Protein AF-A0A398CX89-F1 (afdb_monomer_lite)

Structure (mmCIF, N/CA/C/O backbone):
data_AF-A0A398CX89-F1
#
_entry.id   AF-A0A398CX89-F1
#
loop_
_atom_site.group_PDB
_atom_site.id
_atom_site.type_symbol
_atom_site.label_atom_id
_atom_site.label_alt_id
_atom_site.label_comp_id
_atom_site.label_asym_id
_atom_site.label_entity_id
_atom_site.label_seq_id
_atom_site.pdbx_PDB_ins_code
_atom_site.Cartn_x
_atom_site.Cartn_y
_atom_site.Cartn_z
_atom_site.occupancy
_atom_site.B_iso_or_equiv
_atom_site.auth_seq_id
_atom_site.auth_comp_id
_atom_site.auth_asym_id
_atom_site.auth_atom_id
_atom_site.pdbx_PDB_model_num
ATOM 1 N N . MET A 1 1 ? -36.984 0.731 4.562 1.00 35.16 1 MET A N 1
ATOM 2 C CA . MET A 1 1 ? -36.695 2.089 5.065 1.00 35.16 1 MET A CA 1
ATOM 3 C C . MET A 1 1 ? -36.641 1.999 6.585 1.00 35.16 1 MET A C 1
ATOM 5 O O . MET A 1 1 ? -37.684 1.924 7.214 1.00 35.16 1 MET A O 1
ATOM 9 N N . LEU A 1 2 ? -35.447 1.847 7.161 1.00 33.72 2 LEU A N 1
ATOM 10 C CA . LEU A 1 2 ? -35.247 1.838 8.613 1.00 33.72 2 LEU A CA 1
ATOM 11 C C . LEU A 1 2 ? -34.352 3.028 8.935 1.00 33.72 2 LEU A C 1
ATOM 13 O O . LEU A 1 2 ? -33.194 3.061 8.528 1.00 33.72 2 LEU A O 1
ATOM 17 N N . ALA A 1 3 ? -34.944 4.023 9.587 1.00 34.22 3 ALA A N 1
ATOM 18 C CA . ALA A 1 3 ? -34.243 5.166 10.135 1.00 34.22 3 ALA A CA 1
ATOM 19 C C . ALA A 1 3 ? -33.252 4.662 11.192 1.00 34.22 3 ALA A C 1
ATOM 21 O O . ALA A 1 3 ? -33.655 4.120 12.221 1.00 34.22 3 ALA A O 1
ATOM 22 N N . THR A 1 4 ? -31.956 4.813 10.938 1.00 43.03 4 THR A N 1
ATOM 23 C CA . THR A 1 4 ? -30.946 4.730 11.990 1.00 43.03 4 THR A CA 1
ATOM 24 C C . THR A 1 4 ? -31.178 5.919 12.913 1.00 43.03 4 THR A C 1
ATOM 26 O O . THR A 1 4 ? -30.867 7.053 12.549 1.00 43.03 4 THR A O 1
ATOM 29 N N . GLY A 1 5 ? -31.786 5.679 14.078 1.00 41.69 5 GLY A N 1
ATOM 30 C CA . GLY A 1 5 ? -31.761 6.643 15.173 1.00 41.69 5 GLY A CA 1
ATOM 31 C C . GLY A 1 5 ? -30.312 7.063 15.409 1.00 41.69 5 GLY A C 1
ATOM 32 O O . GLY A 1 5 ? -29.431 6.204 15.420 1.00 41.69 5 GLY A O 1
ATOM 33 N N . GLY A 1 6 ? -30.076 8.372 15.491 1.00 54.16 6 GLY A N 1
ATOM 34 C CA . GLY A 1 6 ? -28.756 8.994 15.583 1.00 54.16 6 GLY A CA 1
ATOM 35 C C . GLY A 1 6 ? -28.026 8.627 16.869 1.00 54.16 6 GLY A C 1
ATOM 36 O O . GLY A 1 6 ? -27.956 9.424 17.797 1.00 54.16 6 GLY A O 1
ATOM 37 N N . VAL A 1 7 ? -27.512 7.403 16.932 1.00 65.94 7 VAL A N 1
ATOM 38 C CA . VAL A 1 7 ? -26.545 6.983 17.936 1.00 65.94 7 VAL A CA 1
ATOM 39 C C . VAL A 1 7 ? -25.208 7.566 17.509 1.00 65.94 7 VAL A C 1
ATOM 41 O O . VAL A 1 7 ? -24.645 7.171 16.487 1.00 65.94 7 VAL A O 1
ATOM 44 N N . GLU A 1 8 ? -24.738 8.546 18.269 1.00 73.94 8 GLU A N 1
ATOM 45 C CA . GLU A 1 8 ? -23.409 9.112 18.099 1.00 73.94 8 GLU A CA 1
ATOM 46 C C . GLU A 1 8 ? -22.390 8.101 18.630 1.00 73.94 8 GLU A C 1
ATOM 48 O O . GLU A 1 8 ? -22.359 7.777 19.818 1.00 73.94 8 GLU A O 1
ATOM 53 N N . TRP A 1 9 ? -21.618 7.521 17.716 1.00 79.44 9 TRP A N 1
ATOM 54 C CA . TRP A 1 9 ? -20.585 6.554 18.055 1.00 79.44 9 TRP A CA 1
ATOM 55 C C . TRP A 1 9 ? -19.327 7.276 18.540 1.00 79.44 9 TRP A C 1
ATOM 57 O O . TRP A 1 9 ? -18.976 8.306 17.960 1.00 79.44 9 TRP A O 1
ATOM 67 N N . PRO A 1 10 ? -18.602 6.722 19.533 1.00 83.19 10 PRO A N 1
ATOM 68 C CA . PRO A 1 10 ? -17.277 7.216 19.881 1.00 83.19 10 PRO A CA 1
ATOM 69 C C . PRO A 1 10 ? -16.393 7.256 18.635 1.00 83.19 10 PRO A C 1
ATOM 71 O O . PRO A 1 10 ? -16.321 6.272 17.892 1.00 83.19 10 PRO A O 1
ATOM 74 N N . GLU A 1 11 ? -15.721 8.382 18.400 1.00 84.06 11 GLU A N 1
ATOM 75 C CA . GLU A 1 11 ? -14.904 8.580 17.200 1.00 84.06 11 GLU A CA 1
ATOM 76 C C . GLU A 1 11 ? -13.863 7.461 17.055 1.00 84.06 11 GLU A C 1
ATOM 78 O O . GLU A 1 11 ? -13.629 6.949 15.960 1.00 84.06 11 GLU A O 1
ATOM 83 N N . GLU A 1 12 ? -13.289 7.010 18.173 1.00 83.38 12 GLU A N 1
ATOM 84 C CA . GLU A 1 12 ? -12.277 5.957 18.201 1.00 83.38 12 GLU A CA 1
ATOM 85 C C . GLU A 1 12 ? -12.827 4.588 17.781 1.00 83.38 12 GLU A C 1
ATOM 87 O O . GLU A 1 12 ? -12.070 3.771 17.260 1.00 83.38 12 GLU A O 1
ATOM 92 N N . ALA A 1 13 ? -14.129 4.341 17.968 1.00 79.81 13 ALA A N 1
ATOM 93 C CA . ALA A 1 13 ? -14.801 3.117 17.526 1.00 79.81 13 ALA A CA 1
ATOM 94 C C . ALA A 1 13 ? -15.103 3.123 16.017 1.00 79.81 13 ALA A C 1
ATOM 96 O O . ALA A 1 13 ? -15.238 2.061 15.411 1.00 79.81 13 ALA A O 1
ATOM 97 N N . CYS A 1 14 ? -15.181 4.310 15.411 1.00 78.88 14 CYS A N 1
ATOM 98 C CA . CYS A 1 14 ? -15.380 4.494 13.973 1.00 78.88 14 CYS A CA 1
ATOM 99 C C . CYS A 1 14 ? -14.064 4.499 13.182 1.00 78.88 14 CYS A C 1
ATOM 101 O O . CYS A 1 14 ? -14.084 4.426 11.951 1.00 78.88 14 CYS A O 1
ATOM 103 N N . ARG A 1 15 ? -12.914 4.602 13.859 1.00 77.31 15 ARG A N 1
ATOM 104 C CA . ARG A 1 15 ? -11.604 4.571 13.204 1.00 77.31 15 ARG A CA 1
ATOM 105 C C . ARG A 1 15 ? -11.2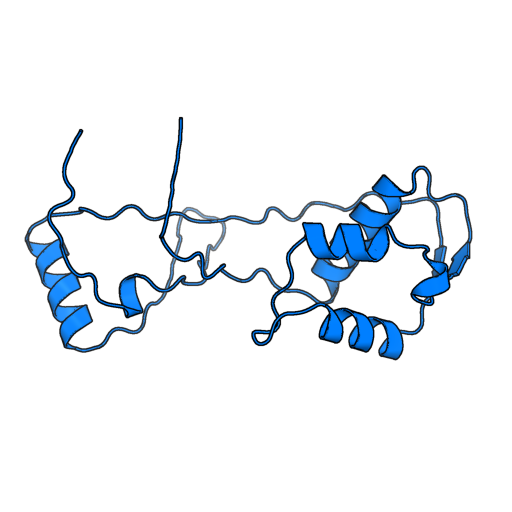72 3.141 12.748 1.00 77.31 15 ARG A C 1
ATOM 107 O O . ARG A 1 15 ? -11.452 2.196 13.517 1.00 77.31 15 ARG A O 1
ATOM 114 N N . PRO A 1 16 ? -10.740 2.954 11.529 1.00 75.75 16 PRO A N 1
ATOM 115 C CA . PRO A 1 16 ? -10.269 1.656 11.068 1.00 75.75 16 PRO A CA 1
ATOM 116 C C . PRO A 1 16 ? -9.176 1.105 11.983 1.00 75.75 16 PRO A C 1
ATOM 118 O O . PRO A 1 16 ? -8.280 1.831 12.416 1.00 75.75 16 PRO A O 1
ATOM 121 N N . ALA A 1 17 ? -9.217 -0.204 12.218 1.00 76.88 17 ALA A N 1
ATOM 122 C CA . ALA A 1 17 ? -8.197 -0.926 12.961 1.00 76.88 17 ALA A CA 1
ATOM 123 C C . ALA A 1 17 ? -7.579 -2.011 12.084 1.00 76.88 17 ALA A C 1
ATOM 125 O O . ALA A 1 17 ? -8.283 -2.717 11.361 1.00 76.88 17 ALA A O 1
ATOM 126 N N . ALA A 1 18 ? -6.262 -2.185 12.190 1.00 75.94 18 ALA A N 1
ATOM 127 C CA . ALA A 1 18 ? -5.599 -3.329 11.586 1.00 75.94 18 ALA A CA 1
ATOM 128 C C . ALA A 1 18 ? -6.083 -4.620 12.263 1.00 75.94 18 ALA A C 1
ATOM 130 O O . ALA A 1 18 ? -5.998 -4.775 13.486 1.00 75.94 18 ALA A O 1
ATOM 131 N N . LEU A 1 19 ? -6.584 -5.549 11.453 1.00 75.69 19 LEU A N 1
ATOM 132 C CA . LEU A 1 19 ? -6.957 -6.881 11.903 1.00 75.69 19 LEU A CA 1
ATOM 133 C C . LEU A 1 19 ? -5.719 -7.777 11.886 1.00 75.69 19 LEU A C 1
ATOM 135 O O . LEU A 1 19 ? -5.010 -7.858 10.886 1.00 75.69 19 LEU A O 1
ATOM 139 N N . ASN A 1 20 ? -5.473 -8.478 12.986 1.00 71.94 20 ASN A N 1
ATOM 140 C CA . ASN A 1 20 ? -4.441 -9.498 13.079 1.00 71.94 20 ASN A CA 1
ATOM 141 C C . ASN A 1 20 ? -5.111 -10.876 13.103 1.00 71.94 20 ASN A C 1
ATOM 143 O O . ASN A 1 20 ? -5.871 -11.193 14.022 1.00 71.94 20 ASN A O 1
ATOM 147 N N . ALA A 1 21 ? -4.845 -11.684 12.082 1.00 69.75 21 ALA A N 1
ATOM 148 C CA . ALA A 1 21 ? -5.377 -13.031 11.947 1.00 69.75 21 ALA A CA 1
ATOM 149 C C . ALA A 1 21 ? -4.221 -14.031 11.880 1.00 69.75 21 ALA A C 1
ATOM 151 O O . ALA A 1 21 ? -3.276 -13.857 11.116 1.00 69.75 21 ALA A O 1
ATOM 152 N N . ASN A 1 22 ? -4.309 -15.108 12.657 1.00 69.81 22 ASN A N 1
ATOM 153 C CA . ASN A 1 22 ? -3.287 -16.161 12.690 1.00 69.81 22 ASN A CA 1
ATOM 154 C C . ASN A 1 22 ? -3.559 -17.307 11.695 1.00 69.81 22 ASN A C 1
ATOM 156 O O . ASN A 1 22 ? -2.950 -18.365 11.806 1.00 69.81 22 ASN A O 1
ATOM 160 N N . GLY A 1 23 ? -4.510 -17.133 10.772 1.00 62.38 23 GLY A N 1
ATOM 161 C CA . GLY A 1 23 ? -4.914 -18.161 9.805 1.00 62.38 23 GLY A CA 1
ATOM 162 C C . GLY A 1 23 ? -5.802 -19.282 10.366 1.00 62.38 23 GLY A C 1
ATOM 163 O O . GLY A 1 23 ? -6.264 -20.113 9.593 1.00 62.38 23 GLY A O 1
ATOM 164 N N . TYR A 1 24 ? -6.100 -19.293 11.672 1.00 61.22 24 TYR A N 1
ATOM 165 C CA . TYR A 1 24 ? -6.885 -20.342 12.341 1.00 61.22 24 TYR A CA 1
ATOM 166 C C . TYR A 1 24 ? -8.138 -19.772 13.021 1.00 61.22 24 TYR A C 1
ATOM 168 O O . TYR A 1 24 ? -8.307 -19.865 14.235 1.00 61.22 24 TYR A O 1
ATOM 176 N N . ALA A 1 25 ? -9.013 -19.154 12.219 1.00 59.72 25 ALA A N 1
ATOM 177 C CA . ALA A 1 25 ? -10.335 -18.619 12.589 1.00 59.72 25 ALA A CA 1
ATOM 178 C C . ALA A 1 25 ? -10.377 -17.488 13.643 1.00 59.72 25 ALA A C 1
ATOM 180 O O . ALA A 1 25 ? -11.421 -16.865 13.823 1.00 59.72 25 ALA A O 1
ATOM 181 N N . GLY A 1 26 ? -9.268 -17.174 14.316 1.00 69.81 26 GLY A N 1
ATOM 182 C CA . GLY A 1 26 ? -9.185 -16.073 15.272 1.00 69.81 26 GLY A CA 1
ATOM 183 C C . GLY A 1 26 ? -8.741 -14.770 14.613 1.00 69.81 26 GLY A C 1
ATOM 184 O O . GLY A 1 26 ? -7.581 -14.646 14.222 1.00 69.81 26 GLY A O 1
ATOM 185 N N . ILE A 1 27 ? -9.638 -13.785 14.553 1.00 73.31 27 ILE A N 1
ATOM 186 C CA . ILE A 1 27 ? -9.299 -12.396 14.224 1.00 73.31 27 ILE A CA 1
ATOM 187 C C . ILE A 1 27 ? -9.219 -11.610 15.530 1.00 73.31 27 ILE A C 1
ATOM 189 O O . ILE A 1 27 ? -10.143 -11.639 16.344 1.00 73.31 27 ILE A O 1
ATOM 193 N N . ARG A 1 28 ? -8.107 -10.910 15.744 1.00 76.88 28 ARG A N 1
ATOM 194 C CA . ARG A 1 28 ? -7.910 -10.007 16.879 1.00 76.88 28 ARG A CA 1
ATOM 195 C C . ARG A 1 28 ? -7.589 -8.620 16.364 1.00 76.88 28 ARG A C 1
ATOM 197 O O . ARG A 1 28 ? -6.799 -8.460 15.443 1.00 76.88 28 ARG A O 1
ATOM 204 N N . PHE A 1 29 ? -8.155 -7.617 17.004 1.00 79.31 29 PHE A N 1
ATOM 205 C CA . PHE A 1 29 ? -7.790 -6.227 16.791 1.00 79.31 29 PHE A CA 1
ATOM 206 C C . PHE A 1 29 ? -7.843 -5.505 18.129 1.00 79.31 29 PHE A C 1
ATOM 208 O O . PHE A 1 29 ? -8.469 -5.980 19.080 1.00 79.31 29 PHE A O 1
ATOM 215 N N . LEU A 1 30 ? -7.137 -4.386 18.215 1.00 82.31 30 LEU A N 1
ATOM 216 C CA . LEU A 1 30 ? -7.075 -3.581 19.422 1.00 82.31 30 LEU A CA 1
ATOM 217 C C . LEU A 1 30 ? -7.452 -2.153 19.058 1.00 82.31 30 LEU A C 1
ATOM 219 O O . LEU A 1 30 ? -6.797 -1.526 18.230 1.00 82.31 30 LEU A O 1
ATOM 223 N N . LEU A 1 31 ? -8.497 -1.655 19.708 1.00 83.69 31 LEU A N 1
ATOM 224 C CA . LEU A 1 31 ? -8.880 -0.253 19.682 1.00 83.69 31 LEU A CA 1
ATOM 225 C C . LEU A 1 31 ? -8.556 0.356 21.039 1.00 83.69 31 LEU A C 1
ATOM 227 O O . LEU A 1 31 ? -8.864 -0.221 22.083 1.00 83.69 31 LEU A O 1
ATOM 231 N N . ARG A 1 32 ? -7.917 1.523 21.023 1.00 87.31 32 ARG A N 1
ATOM 232 C CA . ARG A 1 32 ? -7.750 2.336 22.226 1.00 87.31 32 ARG A CA 1
ATOM 233 C C . ARG A 1 32 ? -8.933 3.283 22.302 1.00 87.31 32 ARG A C 1
ATOM 235 O O . ARG A 1 32 ? -9.135 4.066 21.383 1.00 87.31 32 ARG A O 1
ATOM 242 N N . LEU A 1 33 ? -9.693 3.180 23.382 1.00 87.62 33 LEU A N 1
ATOM 243 C CA . LEU A 1 33 ? -10.873 3.998 23.627 1.00 87.62 33 LEU A CA 1
ATOM 244 C C . LEU A 1 33 ? -10.584 4.984 24.758 1.00 87.62 33 LEU A C 1
ATOM 246 O O . LEU A 1 33 ? -9.838 4.661 25.689 1.00 87.62 33 LEU A O 1
ATOM 250 N N . SER A 1 34 ? -11.209 6.157 24.695 1.00 91.25 34 SER A N 1
ATOM 251 C CA . SER A 1 34 ? -11.447 6.991 25.873 1.00 91.25 34 SER A CA 1
ATOM 252 C C . SER A 1 34 ? -12.261 6.236 26.934 1.00 91.25 34 SER A C 1
ATOM 254 O O . SER A 1 34 ? -12.847 5.178 26.672 1.00 91.25 34 SER A O 1
ATOM 256 N N . LEU A 1 35 ? -12.301 6.767 28.159 1.00 92.25 35 LEU A N 1
ATOM 257 C CA . LEU A 1 35 ? -13.098 6.177 29.236 1.00 92.25 35 LEU A CA 1
ATOM 258 C C . LEU A 1 35 ? -14.587 6.163 28.863 1.00 92.25 35 LEU A C 1
ATOM 260 O O . LEU A 1 35 ? -15.266 5.155 29.067 1.00 92.25 35 LEU A O 1
ATOM 264 N N . GLU A 1 36 ? -15.061 7.257 28.273 1.00 90.00 36 GLU A N 1
ATOM 265 C CA . GLU A 1 36 ? -16.421 7.437 27.778 1.00 90.00 36 GLU A CA 1
ATOM 266 C C . GLU A 1 36 ? -16.737 6.410 26.682 1.00 90.00 36 GLU A C 1
ATOM 268 O O . GLU A 1 36 ? -17.734 5.689 26.775 1.00 90.00 36 GLU A O 1
ATOM 273 N N . GLY A 1 37 ? -15.844 6.258 25.696 1.00 88.94 37 GLY A N 1
ATOM 274 C CA . GLY A 1 37 ? -15.990 5.258 24.640 1.00 88.94 37 GLY A CA 1
ATOM 275 C C . GLY A 1 37 ? -16.009 3.824 25.176 1.00 88.94 37 GLY A C 1
ATOM 276 O O . GLY A 1 37 ? -16.828 3.008 24.752 1.00 88.94 37 GLY A O 1
ATOM 277 N N . ALA A 1 38 ? -15.164 3.505 26.159 1.00 90.62 38 ALA A N 1
ATOM 278 C CA . ALA A 1 38 ? -15.139 2.182 26.783 1.00 90.62 38 ALA A CA 1
ATOM 279 C C . ALA A 1 38 ? -16.429 1.872 27.562 1.00 90.62 38 ALA A C 1
ATOM 281 O O . ALA A 1 38 ? -16.937 0.749 27.490 1.00 90.62 38 ALA A O 1
ATOM 282 N N . GLN A 1 39 ? -16.979 2.853 28.285 1.00 91.31 39 GLN A N 1
ATOM 283 C CA . GLN A 1 39 ? -18.259 2.706 28.984 1.00 91.31 39 GLN A CA 1
ATOM 284 C C . GLN A 1 39 ? -19.416 2.514 28.002 1.00 91.31 39 GLN A C 1
ATOM 286 O O . GLN A 1 39 ? -20.231 1.613 28.199 1.00 91.31 39 GLN A O 1
ATOM 291 N N . PHE A 1 40 ? -19.443 3.290 26.916 1.00 87.75 40 PHE A N 1
ATOM 292 C CA . PHE A 1 40 ? -20.430 3.146 25.849 1.00 87.75 40 PHE A CA 1
ATOM 293 C C . PHE A 1 40 ? -20.404 1.738 25.236 1.00 87.75 40 PHE A C 1
ATOM 295 O O . PHE A 1 40 ? -21.431 1.059 25.184 1.00 87.75 40 PHE A O 1
ATOM 302 N N . MET A 1 41 ? -19.218 1.249 24.854 1.00 86.38 41 MET A N 1
ATOM 303 C CA . MET A 1 41 ? -19.066 -0.100 24.298 1.00 86.38 41 MET A CA 1
ATOM 304 C C . MET A 1 41 ? -19.477 -1.184 25.302 1.00 86.38 41 MET A C 1
ATOM 306 O O . MET A 1 41 ? -20.126 -2.158 24.925 1.00 86.38 41 MET A O 1
ATOM 310 N N . LYS A 1 42 ? -19.155 -1.013 26.590 1.00 87.94 42 LYS A N 1
ATOM 311 C CA . LYS A 1 42 ? -19.577 -1.939 27.649 1.00 87.94 42 LYS A CA 1
ATOM 312 C C . LYS A 1 42 ? -21.101 -2.007 27.779 1.00 87.94 42 LYS A C 1
ATOM 314 O O . LYS A 1 42 ? -21.636 -3.105 27.905 1.00 87.94 42 LYS A O 1
ATOM 319 N N . GLU A 1 43 ? -21.795 -0.873 27.748 1.00 88.12 43 GLU A N 1
ATOM 320 C CA . GLU A 1 43 ? -23.262 -0.844 27.826 1.00 88.12 43 GLU A CA 1
ATOM 321 C C . GLU A 1 43 ? -23.911 -1.569 26.642 1.00 88.12 43 GLU A C 1
ATOM 323 O O . GLU A 1 43 ? -24.861 -2.324 26.846 1.00 88.12 43 GLU A O 1
ATOM 328 N N . LEU A 1 44 ? -23.373 -1.413 25.426 1.00 85.00 44 LEU A N 1
ATOM 329 C CA . LEU A 1 44 ? -23.857 -2.147 24.250 1.00 85.00 44 LEU A CA 1
ATOM 330 C C . LEU A 1 44 ? -23.728 -3.667 24.421 1.00 85.00 44 LEU A C 1
ATOM 332 O O . LEU A 1 44 ? -24.670 -4.394 24.105 1.00 85.00 44 LEU A O 1
ATOM 336 N N . LEU A 1 45 ? -22.598 -4.132 24.972 1.00 84.12 45 LEU A N 1
ATOM 337 C CA . LEU A 1 45 ? -22.361 -5.550 25.268 1.00 84.12 45 LEU A CA 1
ATOM 338 C C . LEU A 1 45 ? -23.332 -6.091 26.322 1.00 84.12 45 LEU A C 1
ATOM 340 O O . LEU A 1 45 ? -23.866 -7.184 26.167 1.00 84.12 45 LEU A O 1
ATOM 344 N N . VAL A 1 46 ? -23.559 -5.336 27.401 1.00 89.88 46 VAL A N 1
ATOM 345 C CA . VAL A 1 46 ? -24.454 -5.745 28.499 1.00 89.88 46 VAL A CA 1
ATOM 346 C C . VAL A 1 46 ? -25.909 -5.813 28.037 1.00 89.88 46 VAL A C 1
ATOM 348 O O . VAL A 1 46 ? -26.658 -6.676 28.490 1.00 89.88 46 VAL A O 1
ATOM 351 N N . ARG A 1 47 ? -26.312 -4.908 27.141 1.00 84.75 47 ARG A N 1
ATOM 352 C CA . ARG A 1 47 ? -27.686 -4.810 26.629 1.00 84.75 47 ARG A CA 1
ATOM 353 C C . ARG A 1 47 ? -27.967 -5.730 25.441 1.00 84.75 47 ARG A C 1
ATOM 355 O O . ARG A 1 47 ? -29.101 -5.749 24.975 1.00 84.75 47 ARG A O 1
ATOM 362 N N . ASP A 1 48 ? -26.956 -6.453 24.957 1.00 77.69 48 ASP A N 1
ATOM 363 C CA . ASP A 1 48 ? -26.998 -7.272 23.738 1.00 77.69 48 ASP A CA 1
ATOM 364 C C . ASP A 1 48 ? -27.540 -6.510 22.511 1.00 77.69 48 ASP A C 1
ATOM 366 O O . ASP A 1 48 ? -28.201 -7.045 21.620 1.00 77.69 48 ASP A O 1
ATOM 370 N N . THR A 1 49 ? -27.273 -5.205 22.468 1.00 74.06 49 THR A N 1
ATOM 371 C CA . THR A 1 49 ? -27.688 -4.329 21.375 1.00 74.06 49 THR A CA 1
ATOM 372 C C . THR A 1 49 ? -26.505 -4.088 20.459 1.00 74.06 49 THR A C 1
ATOM 374 O O . THR A 1 49 ? -25.581 -3.355 20.810 1.00 74.06 49 THR A O 1
ATOM 377 N N . TRP A 1 50 ? -26.563 -4.661 19.257 1.00 68.88 50 TRP A N 1
ATOM 378 C CA . TRP A 1 50 ? -25.483 -4.591 18.274 1.00 68.88 50 TRP A CA 1
ATOM 379 C C . TRP A 1 50 ? -25.912 -3.882 16.987 1.00 68.88 50 TRP A C 1
ATOM 381 O O . TRP A 1 50 ? -25.992 -4.511 15.931 1.00 68.88 50 TRP A O 1
ATOM 391 N N . PRO A 1 51 ? -26.152 -2.560 17.005 1.00 67.25 51 PRO A N 1
ATOM 392 C CA . PRO A 1 51 ? -26.353 -1.797 15.777 1.00 67.25 51 PRO A CA 1
ATOM 393 C C . PRO A 1 51 ? -25.020 -1.552 15.035 1.00 67.25 51 PRO A C 1
ATOM 395 O O . PRO A 1 51 ? -24.816 -0.485 14.462 1.00 67.25 51 PRO A O 1
ATOM 398 N N . VAL A 1 52 ? -24.091 -2.516 15.056 1.00 63.91 52 VAL A N 1
ATOM 399 C CA . VAL A 1 52 ? -22.769 -2.409 14.428 1.00 63.91 52 VAL A CA 1
ATOM 400 C C . VAL A 1 52 ? -22.798 -3.109 13.077 1.00 63.91 52 VAL A C 1
ATOM 402 O O . VAL A 1 52 ? -23.108 -4.295 12.979 1.00 63.91 52 VAL A O 1
ATOM 405 N N . ARG A 1 53 ? -22.404 -2.390 12.027 1.00 62.78 53 ARG A N 1
ATOM 406 C CA . ARG A 1 53 ? -21.927 -3.001 10.785 1.00 62.78 53 ARG A CA 1
ATOM 407 C C . ARG A 1 53 ? -20.425 -2.792 10.727 1.00 62.78 53 ARG A C 1
ATOM 409 O O . ARG A 1 53 ? -19.974 -1.656 10.658 1.00 62.78 53 ARG A O 1
ATOM 416 N N . ALA A 1 54 ? -19.670 -3.881 10.768 1.00 66.00 54 ALA A N 1
ATOM 417 C CA . ALA A 1 54 ? -18.231 -3.853 10.554 1.00 66.00 54 ALA A CA 1
ATOM 418 C C . ALA A 1 54 ? -17.931 -4.316 9.126 1.00 66.00 54 ALA A C 1
ATOM 420 O O . ALA A 1 54 ? -18.479 -5.321 8.671 1.00 66.00 54 ALA A O 1
ATOM 421 N N . GLN A 1 55 ? -17.057 -3.592 8.434 1.00 67.31 55 GLN A N 1
ATOM 422 C CA . GLN A 1 55 ? -16.489 -4.014 7.161 1.00 67.31 55 GLN A CA 1
ATOM 423 C C . GLN A 1 55 ? -15.011 -4.313 7.383 1.00 67.31 55 GLN A C 1
ATOM 425 O O . GLN A 1 55 ? -14.275 -3.484 7.913 1.00 67.31 55 GLN A O 1
ATOM 430 N N . ALA A 1 56 ? -14.596 -5.511 6.990 1.00 68.56 56 ALA A N 1
ATOM 431 C CA . ALA A 1 56 ? -13.203 -5.917 6.983 1.00 68.56 56 ALA A CA 1
ATOM 432 C C . ALA A 1 56 ? -12.737 -6.043 5.534 1.00 68.56 56 ALA A C 1
ATOM 434 O O . ALA A 1 56 ? -13.419 -6.657 4.712 1.00 68.56 56 ALA A O 1
ATOM 435 N N . GLU A 1 57 ? -11.574 -5.478 5.233 1.00 69.31 57 GLU A N 1
ATOM 436 C CA . GLU A 1 57 ? -10.889 -5.678 3.960 1.00 69.31 57 GLU A CA 1
ATOM 437 C C . GLU A 1 57 ? -9.750 -6.678 4.172 1.00 69.31 57 GLU A C 1
ATOM 439 O O . GLU A 1 57 ? -9.016 -6.601 5.159 1.00 69.31 57 GLU A O 1
ATOM 444 N N . LEU A 1 58 ? -9.638 -7.641 3.259 1.00 70.25 58 LEU A N 1
ATOM 445 C CA . LEU A 1 58 ? -8.620 -8.684 3.279 1.00 70.25 58 LEU A CA 1
ATOM 446 C C . LEU A 1 58 ? -7.781 -8.579 2.010 1.00 70.25 58 LEU A C 1
ATOM 448 O O . LEU A 1 58 ? -8.322 -8.572 0.905 1.00 70.25 58 LEU A O 1
ATOM 452 N N . GLU A 1 59 ? -6.463 -8.579 2.172 1.00 70.31 59 GLU A N 1
ATOM 453 C CA . GLU A 1 59 ? -5.541 -8.821 1.072 1.00 70.31 59 GLU A CA 1
ATOM 454 C C . GLU A 1 59 ? -5.186 -10.311 0.998 1.00 70.31 59 GLU A C 1
ATOM 456 O O . GLU A 1 59 ? -4.749 -10.909 1.981 1.00 70.31 59 GLU A O 1
ATOM 461 N N . LEU A 1 60 ? -5.326 -10.895 -0.194 1.00 66.12 60 LEU A N 1
ATOM 462 C CA . LEU A 1 60 ? -4.744 -12.191 -0.528 1.00 66.12 60 LEU A CA 1
ATOM 463 C C . LEU A 1 60 ? -3.495 -11.966 -1.382 1.00 66.12 60 LEU A C 1
ATOM 465 O O . LEU A 1 60 ? -3.578 -11.450 -2.497 1.00 66.12 60 LEU A O 1
ATOM 469 N N . THR A 1 61 ? -2.334 -12.360 -0.864 1.00 67.31 61 THR A N 1
ATOM 470 C CA . THR A 1 61 ? -1.067 -12.275 -1.596 1.00 67.31 61 THR A CA 1
ATOM 471 C C . THR A 1 61 ? -0.840 -13.571 -2.375 1.00 67.31 61 THR A C 1
ATOM 473 O O . THR A 1 61 ? -0.658 -14.638 -1.791 1.00 67.31 61 THR A O 1
ATOM 476 N N . GLY A 1 62 ? -0.874 -13.482 -3.706 1.00 67.94 62 GLY A N 1
ATOM 477 C CA . GLY A 1 62 ? -0.528 -14.572 -4.621 1.00 67.94 62 GLY A CA 1
ATOM 478 C C . GLY A 1 62 ? 0.894 -14.446 -5.173 1.00 67.94 62 GLY A C 1
ATOM 479 O O . GLY A 1 62 ? 1.609 -13.485 -4.890 1.00 67.94 62 GLY A O 1
ATOM 480 N N . ILE A 1 63 ? 1.304 -15.408 -6.001 1.00 71.81 63 ILE A N 1
ATOM 481 C CA . ILE A 1 63 ? 2.545 -15.294 -6.777 1.00 71.81 63 ILE A CA 1
ATOM 482 C C . ILE A 1 63 ? 2.250 -14.412 -7.991 1.00 71.81 63 ILE A C 1
ATOM 484 O O . ILE A 1 63 ? 1.463 -14.799 -8.853 1.00 71.81 63 ILE A O 1
ATOM 488 N N . ALA A 1 64 ? 2.882 -13.239 -8.061 1.00 70.25 64 ALA A N 1
ATOM 489 C CA . ALA A 1 64 ? 2.801 -12.382 -9.239 1.00 70.25 64 ALA A CA 1
ATOM 490 C C . ALA A 1 64 ? 3.367 -13.112 -10.480 1.00 70.25 64 ALA A C 1
ATOM 492 O O . ALA A 1 64 ? 4.356 -13.848 -10.345 1.00 70.25 64 ALA A O 1
ATOM 493 N N . PRO A 1 65 ? 2.776 -12.929 -11.678 1.00 73.75 65 PRO A N 1
ATOM 494 C CA . PRO A 1 65 ? 3.241 -13.575 -12.901 1.00 73.75 65 PRO A CA 1
ATOM 495 C C . PRO A 1 65 ? 4.738 -13.355 -13.145 1.00 73.75 65 PRO A C 1
ATOM 497 O O . PRO A 1 65 ? 5.272 -12.263 -12.948 1.00 73.75 65 PRO A O 1
ATOM 500 N N . ARG A 1 66 ? 5.435 -14.405 -13.593 1.00 79.88 66 ARG A N 1
ATOM 501 C CA . ARG A 1 66 ? 6.823 -14.274 -14.048 1.00 79.88 66 ARG A CA 1
ATOM 502 C C . ARG A 1 66 ? 6.812 -13.753 -15.475 1.00 79.88 66 ARG A C 1
ATOM 504 O O . ARG A 1 66 ? 6.544 -14.513 -16.401 1.00 79.88 66 ARG A O 1
ATOM 511 N N . LEU A 1 67 ? 7.112 -12.472 -15.638 1.00 83.31 67 LEU A N 1
ATOM 512 C CA . LEU A 1 67 ? 7.319 -11.892 -16.957 1.00 83.31 67 LEU A CA 1
ATOM 513 C C . LEU A 1 67 ? 8.705 -12.299 -17.491 1.00 83.31 67 LEU A C 1
ATOM 515 O O . LEU A 1 67 ? 9.663 -12.336 -16.711 1.00 83.31 67 LEU A O 1
ATOM 519 N N . PRO A 1 68 ? 8.848 -12.602 -18.793 1.00 85.00 68 PRO A N 1
ATOM 520 C CA . PRO A 1 68 ? 10.120 -12.988 -19.406 1.00 85.00 68 PRO A CA 1
ATOM 521 C C . PRO A 1 68 ? 11.008 -11.760 -19.677 1.00 85.00 68 PRO A C 1
ATOM 523 O O . PRO A 1 68 ? 11.547 -11.595 -20.768 1.00 85.00 68 PRO A O 1
ATOM 526 N N . VAL A 1 69 ? 11.150 -10.880 -18.684 1.00 85.31 69 VAL A N 1
ATOM 527 C CA . VAL A 1 69 ? 11.891 -9.619 -18.795 1.00 85.31 69 VAL A CA 1
ATOM 528 C C . VAL A 1 69 ? 12.824 -9.420 -17.619 1.00 85.31 69 VAL A C 1
ATOM 530 O O . VAL A 1 69 ? 12.540 -9.821 -16.488 1.00 85.31 69 VAL A O 1
ATOM 533 N N . LYS A 1 70 ? 13.942 -8.753 -17.887 1.00 85.75 70 LYS A N 1
ATOM 534 C CA . LYS A 1 70 ? 14.802 -8.180 -16.859 1.00 85.75 70 LYS A CA 1
ATOM 535 C C . LYS A 1 70 ? 14.463 -6.707 -16.716 1.00 85.75 70 LYS A C 1
ATOM 537 O O . LYS A 1 70 ? 14.325 -5.991 -17.704 1.00 85.75 70 LYS A O 1
ATOM 542 N N . ILE A 1 71 ? 14.345 -6.271 -15.471 1.00 87.00 71 ILE A N 1
ATOM 543 C CA . ILE A 1 71 ? 14.017 -4.891 -15.131 1.00 87.00 71 ILE A CA 1
ATOM 544 C C . ILE A 1 71 ? 15.179 -4.325 -14.330 1.00 87.00 71 ILE A C 1
ATOM 546 O O . ILE A 1 71 ? 15.604 -4.925 -13.341 1.00 87.00 71 ILE A O 1
ATOM 550 N N . ALA A 1 72 ? 15.684 -3.176 -14.761 1.00 88.19 72 ALA A N 1
ATOM 551 C CA . ALA A 1 72 ? 16.659 -2.391 -14.020 1.00 88.19 72 ALA A CA 1
ATOM 552 C C . ALA A 1 72 ? 16.085 -1.001 -13.753 1.00 88.19 72 ALA A C 1
ATOM 554 O O . ALA A 1 72 ? 15.368 -0.448 -14.584 1.00 88.19 72 ALA A O 1
ATOM 555 N N . PHE A 1 73 ? 16.380 -0.446 -12.585 1.00 88.75 73 PHE A N 1
ATOM 556 C CA . PHE A 1 73 ? 15.906 0.870 -12.177 1.00 88.75 73 PHE A CA 1
ATOM 557 C C . PHE A 1 73 ? 16.840 1.472 -11.139 1.00 88.75 73 PHE A C 1
ATOM 559 O O . PHE A 1 73 ? 17.611 0.748 -10.507 1.00 88.75 73 PHE A O 1
ATOM 566 N N . ASP A 1 74 ? 16.747 2.785 -10.952 1.00 87.94 74 ASP A N 1
ATOM 567 C CA . ASP A 1 74 ? 17.447 3.504 -9.891 1.00 87.94 74 ASP A CA 1
ATOM 568 C C . ASP A 1 74 ? 16.618 3.466 -8.589 1.00 87.94 74 ASP A C 1
ATOM 570 O O . ASP A 1 74 ? 15.548 4.086 -8.534 1.00 87.94 74 ASP A O 1
ATOM 574 N N . PRO A 1 75 ? 17.037 2.728 -7.537 1.00 85.94 75 PRO A N 1
ATOM 575 C CA . PRO A 1 75 ? 16.206 2.556 -6.348 1.00 85.94 75 PRO A CA 1
ATOM 576 C C . PRO A 1 75 ? 15.898 3.873 -5.610 1.00 85.94 75 PRO A C 1
ATOM 578 O O . PRO A 1 75 ? 14.727 4.090 -5.300 1.00 85.94 75 PRO A O 1
ATOM 581 N N . PRO A 1 76 ? 16.865 4.781 -5.350 1.00 89.31 76 PRO A N 1
ATOM 582 C CA . PRO A 1 76 ? 16.586 6.118 -4.823 1.00 89.31 76 PRO A CA 1
ATOM 583 C C . PRO A 1 76 ? 15.520 6.901 -5.598 1.00 89.31 76 PRO A C 1
ATOM 585 O O . PRO A 1 76 ? 14.620 7.472 -4.978 1.00 89.31 76 PRO A O 1
ATOM 588 N N . LEU A 1 77 ? 15.592 6.912 -6.933 1.00 89.19 77 LEU A N 1
ATOM 589 C CA . LEU A 1 77 ? 14.602 7.593 -7.766 1.00 89.19 77 LEU A CA 1
ATOM 590 C C . LEU A 1 77 ? 13.219 6.959 -7.607 1.00 89.19 77 LEU A C 1
ATOM 592 O O . LEU A 1 77 ? 12.249 7.677 -7.369 1.00 89.19 77 LEU A O 1
ATOM 596 N N . LEU A 1 78 ? 13.130 5.627 -7.669 1.00 87.88 78 LEU A N 1
ATOM 597 C CA . LEU A 1 78 ? 11.863 4.920 -7.489 1.00 87.88 78 LEU A CA 1
ATOM 598 C C . LEU A 1 78 ? 11.249 5.215 -6.114 1.00 87.88 78 LEU A C 1
ATOM 600 O O . LEU A 1 78 ? 10.065 5.524 -6.027 1.00 87.88 78 LEU A O 1
ATOM 604 N N . HIS A 1 79 ? 12.049 5.182 -5.045 1.00 88.56 79 HIS A N 1
ATOM 605 C CA . HIS A 1 79 ? 11.579 5.509 -3.698 1.00 88.56 79 HIS A CA 1
ATOM 606 C C . HIS A 1 79 ? 11.033 6.934 -3.601 1.00 88.56 79 HIS A C 1
ATOM 608 O O . HIS A 1 79 ? 9.987 7.142 -2.988 1.00 88.56 79 HIS A O 1
ATOM 614 N N . ARG A 1 80 ? 11.710 7.905 -4.221 1.00 90.62 80 ARG A N 1
ATOM 615 C CA . ARG A 1 80 ? 11.241 9.291 -4.256 1.00 90.62 80 ARG A CA 1
ATOM 616 C C . ARG A 1 80 ? 9.920 9.423 -5.015 1.00 90.62 80 ARG A C 1
ATOM 618 O O . ARG A 1 80 ? 8.997 10.040 -4.497 1.00 90.62 80 ARG A O 1
ATOM 625 N N . LEU A 1 81 ? 9.815 8.823 -6.199 1.00 90.81 81 LEU A N 1
ATOM 626 C CA . LEU A 1 81 ? 8.598 8.878 -7.016 1.00 90.81 81 LEU A CA 1
ATOM 627 C C . LEU A 1 81 ? 7.409 8.202 -6.322 1.00 90.81 81 LEU A C 1
ATOM 629 O O . LEU A 1 81 ? 6.290 8.702 -6.389 1.00 90.81 81 LEU A O 1
ATOM 633 N N . LEU A 1 82 ? 7.647 7.088 -5.623 1.00 89.25 82 LEU A N 1
ATOM 634 C CA . LEU A 1 82 ? 6.619 6.430 -4.818 1.00 89.25 82 LEU A CA 1
ATOM 635 C C . LEU A 1 82 ? 6.201 7.289 -3.620 1.00 89.25 82 LEU A C 1
ATOM 637 O O . LEU A 1 82 ? 5.014 7.361 -3.325 1.00 89.25 82 LEU A O 1
ATOM 641 N N . ALA A 1 83 ? 7.141 7.973 -2.962 1.00 89.88 83 ALA A N 1
ATOM 642 C CA . ALA A 1 83 ? 6.823 8.890 -1.869 1.00 89.88 83 ALA A CA 1
ATOM 643 C C . ALA A 1 83 ? 5.990 10.094 -2.342 1.00 89.88 83 ALA A C 1
ATOM 645 O O . ALA A 1 83 ? 5.077 10.504 -1.637 1.00 89.88 83 ALA A O 1
ATOM 646 N N . GLU A 1 84 ? 6.264 10.621 -3.540 1.00 91.56 84 GLU A N 1
ATOM 647 C CA . GLU A 1 84 ? 5.465 11.685 -4.173 1.00 91.56 84 GLU A CA 1
ATOM 648 C C . GLU A 1 84 ? 4.061 11.204 -4.598 1.00 91.56 84 GLU A C 1
ATOM 650 O O . GLU A 1 84 ? 3.152 12.019 -4.750 1.00 91.56 84 GLU A O 1
ATOM 655 N N . LEU A 1 85 ? 3.873 9.893 -4.792 1.00 90.44 85 LEU A N 1
ATOM 656 C CA . LEU A 1 85 ? 2.583 9.283 -5.131 1.00 90.44 85 LEU A CA 1
ATOM 657 C C . LEU A 1 85 ? 1.708 9.007 -3.897 1.00 90.44 85 LEU A C 1
ATOM 659 O O . LEU A 1 85 ? 0.485 8.907 -4.027 1.00 90.44 85 LEU A O 1
ATOM 663 N N . CYS A 1 86 ? 2.319 8.844 -2.725 1.00 90.81 86 CYS A N 1
ATOM 664 C CA . CYS A 1 86 ? 1.598 8.643 -1.476 1.00 90.81 86 CYS A CA 1
ATOM 665 C C . CYS A 1 86 ? 0.901 9.927 -1.005 1.00 90.81 86 CYS A C 1
ATOM 667 O O . CYS A 1 86 ? 1.357 11.040 -1.265 1.00 90.81 86 CYS A O 1
ATOM 669 N N . ASP A 1 87 ? -0.196 9.769 -0.265 1.00 88.69 87 ASP A N 1
ATOM 670 C CA . ASP A 1 87 ? -0.819 10.878 0.458 1.00 88.69 87 ASP A CA 1
ATOM 671 C C . ASP A 1 87 ? -0.000 11.303 1.697 1.00 88.69 87 ASP A C 1
ATOM 673 O O . ASP A 1 87 ? 1.034 10.718 2.026 1.00 88.69 87 ASP A O 1
ATOM 677 N N . GLU A 1 88 ? -0.479 12.319 2.421 1.00 84.56 88 GLU A N 1
ATOM 678 C CA . GLU A 1 88 ? 0.161 12.827 3.648 1.00 84.56 88 GLU A CA 1
ATOM 679 C C . GLU A 1 88 ? 0.298 11.762 4.753 1.00 84.56 88 GLU A C 1
ATOM 681 O O . GLU A 1 88 ? 1.125 11.902 5.654 1.00 84.56 88 GLU A O 1
ATOM 686 N N . SER A 1 89 ? -0.495 10.686 4.686 1.00 82.75 89 SER A N 1
ATOM 687 C CA . SER A 1 89 ? -0.439 9.541 5.602 1.00 82.75 89 SER A CA 1
ATOM 688 C C . SER A 1 89 ? 0.458 8.407 5.087 1.00 82.75 89 SER A C 1
ATOM 690 O O . SER A 1 89 ? 0.557 7.363 5.734 1.00 82.75 89 SER A O 1
ATOM 692 N N . GLY A 1 90 ? 1.119 8.590 3.940 1.00 87.31 90 GLY A N 1
ATOM 693 C CA . GLY A 1 90 ? 1.963 7.577 3.312 1.00 87.31 90 GLY A CA 1
ATOM 694 C C . GLY A 1 90 ? 1.180 6.478 2.586 1.00 87.31 90 GLY A C 1
ATOM 695 O O . GLY A 1 90 ? 1.759 5.433 2.285 1.00 87.31 90 GLY A O 1
ATOM 696 N N . LEU A 1 91 ? -0.116 6.675 2.319 1.00 88.25 91 LEU A N 1
ATOM 697 C CA . LEU A 1 91 ? -0.982 5.675 1.695 1.00 88.25 91 LEU A CA 1
ATOM 698 C C . LEU A 1 91 ? -1.066 5.874 0.180 1.00 88.25 91 LEU A C 1
ATOM 700 O O . LEU A 1 91 ? -1.094 6.991 -0.329 1.00 88.25 91 LEU A O 1
ATOM 704 N N . VAL A 1 92 ? -1.173 4.764 -0.550 1.00 90.31 92 VAL A N 1
ATOM 705 C CA . VAL A 1 92 ? -1.387 4.756 -2.000 1.00 90.31 92 VAL A CA 1
ATOM 706 C C . VAL A 1 92 ? -2.296 3.590 -2.384 1.00 90.31 92 VAL A C 1
ATOM 708 O O . VAL A 1 92 ? -2.183 2.486 -1.851 1.00 90.31 92 VAL A O 1
ATOM 711 N N . SER A 1 93 ? -3.227 3.820 -3.312 1.00 89.19 93 SER A N 1
ATOM 712 C CA . SER A 1 93 ? -4.099 2.751 -3.815 1.00 89.19 93 SER A CA 1
ATOM 713 C C . SER A 1 93 ? -3.375 1.871 -4.841 1.00 89.19 93 SER A C 1
ATOM 715 O O . SER A 1 93 ? -2.572 2.367 -5.635 1.00 89.19 93 SER A O 1
ATOM 717 N N . ARG A 1 94 ? -3.713 0.571 -4.910 1.00 88.44 94 ARG A N 1
ATOM 718 C CA . ARG A 1 94 ? -3.183 -0.322 -5.964 1.00 88.44 94 ARG A CA 1
ATOM 719 C C . ARG A 1 94 ? -3.469 0.236 -7.359 1.00 88.44 94 ARG A C 1
ATOM 721 O O . ARG A 1 94 ? -2.592 0.212 -8.210 1.00 88.44 94 ARG A O 1
ATOM 728 N N . SER A 1 95 ? -4.662 0.785 -7.592 1.00 90.19 95 SER A N 1
ATOM 729 C CA . SER A 1 95 ? -5.013 1.410 -8.874 1.00 90.19 95 SER A CA 1
ATOM 730 C C . SER A 1 95 ? -4.109 2.592 -9.225 1.00 90.19 95 SER A C 1
ATOM 732 O O . SER A 1 95 ? -3.734 2.727 -10.385 1.00 90.19 95 SER A O 1
ATOM 734 N N . ALA A 1 96 ? -3.716 3.414 -8.246 1.00 91.44 96 ALA A N 1
ATOM 735 C CA . ALA A 1 96 ? -2.772 4.507 -8.473 1.00 91.44 96 ALA A CA 1
ATOM 736 C C . ALA A 1 96 ? -1.367 3.983 -8.811 1.00 91.44 96 ALA A C 1
ATOM 738 O O . ALA A 1 96 ? -0.728 4.523 -9.710 1.00 91.44 96 ALA A O 1
ATOM 739 N N . LEU A 1 97 ? -0.915 2.896 -8.171 1.00 91.50 97 LEU A N 1
ATOM 740 C CA . LEU A 1 97 ? 0.345 2.227 -8.527 1.00 91.50 97 LEU A CA 1
ATOM 741 C C . LEU A 1 97 ? 0.311 1.658 -9.951 1.00 91.50 97 LEU A C 1
ATOM 743 O O . LEU A 1 97 ? 1.242 1.877 -10.720 1.00 91.50 97 LEU A O 1
ATOM 747 N N . VAL A 1 98 ? -0.770 0.975 -10.336 1.00 92.12 98 VAL A N 1
ATOM 748 C CA . VAL A 1 98 ? -0.924 0.451 -11.704 1.00 92.12 98 VAL A CA 1
ATOM 749 C C . VAL A 1 98 ? -0.923 1.595 -12.716 1.00 92.12 98 VAL A C 1
ATOM 751 O O . VAL A 1 98 ? -0.214 1.524 -13.714 1.00 92.12 98 VAL A O 1
ATOM 754 N N . GLN A 1 99 ? -1.649 2.684 -12.453 1.00 91.62 99 GLN A N 1
ATOM 755 C CA . GLN A 1 99 ? -1.637 3.866 -13.322 1.00 91.62 99 GLN A CA 1
ATOM 756 C C . GLN A 1 99 ? -0.255 4.519 -13.397 1.00 91.62 99 GLN A C 1
ATOM 758 O O . GLN A 1 99 ? 0.148 4.961 -14.471 1.00 91.62 99 GLN A O 1
ATOM 763 N N . PHE A 1 100 ? 0.482 4.561 -12.286 1.00 91.62 100 PHE A N 1
ATOM 764 C CA . PHE A 1 100 ? 1.858 5.046 -12.248 1.00 91.62 100 PHE A CA 1
ATOM 765 C C . PHE A 1 100 ? 2.768 4.218 -13.166 1.00 91.62 100 PHE A C 1
ATOM 767 O O . PHE A 1 100 ? 3.456 4.801 -14.001 1.00 91.62 100 PHE A O 1
ATOM 774 N N . PHE A 1 101 ? 2.706 2.883 -13.093 1.00 90.56 101 PHE A N 1
ATOM 775 C CA . PHE A 1 101 ? 3.497 1.987 -13.952 1.00 90.56 101 PHE A CA 1
ATOM 776 C C . PHE A 1 101 ? 2.963 1.830 -15.380 1.00 90.56 101 PHE A C 1
ATOM 778 O O . PHE A 1 101 ? 3.678 1.331 -16.242 1.00 90.56 101 PHE A O 1
ATOM 785 N N . SER A 1 102 ? 1.726 2.255 -15.643 1.00 89.19 102 SER A N 1
ATOM 786 C CA . SER A 1 102 ? 1.160 2.300 -16.998 1.00 89.19 102 SER A CA 1
ATOM 787 C C . SER A 1 102 ? 1.690 3.483 -17.812 1.00 89.19 102 SER A C 1
ATOM 789 O O . SER A 1 102 ? 1.524 3.510 -19.030 1.00 89.19 102 SER A O 1
ATOM 791 N N . LYS A 1 103 ? 2.304 4.480 -17.158 1.00 83.31 103 LYS A N 1
ATOM 792 C CA . LYS A 1 103 ? 3.043 5.545 -17.847 1.00 83.31 103 LYS A CA 1
ATOM 793 C C . LYS A 1 103 ? 4.313 4.963 -18.465 1.00 83.31 103 LYS A C 1
ATOM 795 O O . LYS A 1 103 ? 4.803 3.932 -18.016 1.00 83.31 103 LYS A O 1
ATOM 800 N N . GLU A 1 104 ? 4.854 5.631 -19.483 1.00 72.81 104 GLU A N 1
ATOM 801 C CA . GLU A 1 104 ? 6.053 5.167 -20.190 1.00 72.81 104 GLU A CA 1
ATOM 802 C C . GLU A 1 104 ? 7.179 4.775 -19.206 1.00 72.81 104 GLU A C 1
ATOM 804 O O . GLU A 1 104 ? 7.666 5.638 -18.472 1.00 72.81 104 GLU A O 1
ATOM 809 N N . PRO A 1 105 ? 7.628 3.501 -19.184 1.00 75.06 105 PRO A N 1
ATOM 810 C CA . PRO A 1 105 ? 8.614 3.011 -18.214 1.00 75.06 105 PRO A CA 1
ATOM 811 C C . PRO A 1 105 ? 9.924 3.811 -18.207 1.00 75.06 105 PRO A C 1
ATOM 813 O O . PRO A 1 105 ? 10.507 4.056 -17.151 1.00 75.06 105 PRO A O 1
ATOM 816 N N . ALA A 1 106 ? 10.356 4.297 -19.373 1.00 72.12 106 ALA A N 1
ATOM 817 C CA . ALA A 1 106 ? 11.536 5.148 -19.491 1.00 72.12 106 ALA A CA 1
ATOM 818 C C . ALA A 1 106 ? 11.381 6.483 -18.736 1.00 72.12 106 ALA A C 1
ATOM 820 O O . ALA A 1 106 ? 12.348 6.975 -18.157 1.00 72.12 106 ALA A O 1
ATOM 821 N N . ALA A 1 107 ? 10.168 7.044 -18.678 1.00 71.06 107 ALA A N 1
ATOM 822 C CA . ALA A 1 107 ? 9.893 8.305 -17.988 1.00 71.06 107 ALA A CA 1
ATOM 823 C C . ALA A 1 107 ? 10.024 8.190 -16.460 1.00 71.06 107 ALA A C 1
ATOM 825 O O . ALA A 1 107 ? 10.268 9.187 -15.785 1.00 71.06 107 ALA A O 1
ATOM 826 N N . ILE A 1 108 ? 9.899 6.975 -15.920 1.00 75.56 108 ILE A N 1
ATOM 827 C CA . ILE A 1 108 ? 10.083 6.666 -14.495 1.00 75.56 108 ILE A CA 1
ATOM 828 C C . ILE A 1 108 ? 11.437 5.992 -14.207 1.00 75.56 108 ILE A C 1
ATOM 830 O O . ILE A 1 108 ? 11.650 5.463 -13.118 1.00 75.56 108 ILE A O 1
ATOM 834 N N . GLY A 1 109 ? 12.365 6.022 -15.172 1.00 81.06 109 GLY A N 1
ATOM 835 C CA . GLY A 1 109 ? 13.729 5.509 -15.013 1.00 81.06 109 GLY A CA 1
ATOM 836 C C . GLY A 1 109 ? 13.844 3.982 -15.027 1.00 81.06 109 GLY A C 1
ATOM 837 O O . GLY A 1 109 ? 14.853 3.444 -14.568 1.00 81.06 109 GLY A O 1
ATOM 838 N N . LEU A 1 110 ? 12.830 3.273 -15.533 1.00 86.19 110 LEU A N 1
ATOM 839 C CA . LEU A 1 110 ? 12.881 1.824 -15.715 1.00 86.19 110 LEU A CA 1
ATOM 840 C C . LEU A 1 110 ? 13.528 1.484 -17.061 1.00 86.19 110 LEU A C 1
ATOM 842 O O . LEU A 1 110 ? 13.129 1.986 -18.112 1.00 86.19 110 LEU A O 1
ATOM 846 N N . THR A 1 111 ? 14.488 0.566 -17.031 1.00 87.69 111 THR A N 1
ATOM 847 C CA . THR A 1 111 ? 15.027 -0.103 -18.218 1.00 87.69 111 THR A CA 1
ATOM 848 C C . THR A 1 111 ? 14.460 -1.511 -18.294 1.00 87.69 111 THR A C 1
ATOM 850 O O . THR A 1 111 ? 14.500 -2.255 -17.311 1.00 87.69 111 THR A O 1
ATOM 853 N N . LEU A 1 112 ? 13.949 -1.871 -19.467 1.00 87.44 112 LEU A N 1
ATOM 854 C CA . LEU A 1 112 ? 13.389 -3.186 -19.748 1.00 87.44 112 LEU A CA 1
ATOM 855 C C . LEU A 1 112 ? 14.271 -3.895 -20.775 1.00 87.44 112 LEU A C 1
ATOM 857 O O . LEU A 1 112 ? 14.566 -3.337 -21.829 1.00 87.44 112 LEU A O 1
ATOM 861 N N . ASP A 1 113 ? 14.677 -5.119 -20.455 1.00 87.56 113 ASP A N 1
ATOM 862 C CA . ASP A 1 113 ? 15.374 -6.030 -21.362 1.00 87.56 113 ASP A CA 1
ATOM 863 C C . ASP A 1 113 ? 14.518 -7.294 -21.543 1.00 87.56 113 ASP A C 1
ATOM 865 O O . ASP A 1 113 ? 14.327 -8.073 -20.604 1.00 87.56 113 ASP A O 1
ATOM 869 N N . GLY A 1 114 ? 13.949 -7.445 -22.740 1.00 84.56 114 GLY A N 1
ATOM 870 C CA . GLY A 1 114 ? 12.982 -8.483 -23.108 1.00 84.56 114 GLY A CA 1
ATOM 871 C C . GLY A 1 114 ? 11.611 -7.926 -23.509 1.00 84.56 114 GLY A C 1
ATOM 872 O O . GLY A 1 114 ? 11.361 -6.725 -23.423 1.00 84.56 114 GLY A O 1
ATOM 873 N N . GLU A 1 115 ? 10.711 -8.812 -23.942 1.00 82.88 115 GLU A N 1
ATOM 874 C CA . GLU A 1 115 ? 9.335 -8.463 -24.315 1.00 82.88 115 GLU A CA 1
ATOM 875 C C . GLU A 1 115 ? 8.372 -8.749 -23.147 1.00 82.88 115 GLU A C 1
ATOM 877 O O . GLU A 1 115 ? 8.113 -9.912 -22.833 1.00 82.88 115 GLU A O 1
ATOM 882 N N . PRO A 1 116 ? 7.825 -7.716 -22.479 1.00 77.06 116 PRO A N 1
ATOM 883 C CA . PRO A 1 116 ? 7.002 -7.882 -21.276 1.00 77.06 116 PRO A CA 1
ATOM 884 C C . PRO A 1 116 ? 5.571 -8.367 -21.537 1.00 77.06 116 PRO A C 1
ATOM 886 O O . PRO A 1 116 ? 4.804 -8.491 -20.586 1.00 77.06 116 PRO A O 1
ATOM 889 N N . GLY A 1 117 ? 5.197 -8.641 -22.789 1.00 77.44 117 GLY A N 1
ATOM 890 C CA . GLY A 1 117 ? 3.804 -8.867 -23.168 1.00 77.44 117 GLY A CA 1
ATOM 891 C C . GLY A 1 117 ? 3.040 -7.546 -23.260 1.00 77.44 117 GLY A C 1
ATOM 892 O O . GLY A 1 117 ? 3.540 -6.573 -23.833 1.00 77.44 117 GLY A O 1
ATOM 893 N N . SER A 1 118 ? 1.819 -7.497 -22.725 1.00 85.44 118 SER A N 1
ATOM 894 C CA . SER A 1 118 ? 1.020 -6.269 -22.755 1.00 85.44 118 SER A CA 1
ATOM 895 C C . SER A 1 118 ? 1.506 -5.240 -21.723 1.00 85.44 118 SER A C 1
ATOM 897 O O . SER A 1 118 ? 1.916 -5.574 -20.612 1.00 85.44 118 SER A O 1
ATOM 899 N N . SER A 1 119 ? 1.402 -3.948 -22.058 1.00 83.56 119 SER A N 1
ATOM 900 C CA . SER A 1 119 ? 1.750 -2.866 -21.122 1.00 83.56 119 SER A CA 1
ATOM 901 C C . SER A 1 119 ? 0.914 -2.902 -19.834 1.00 83.56 119 SER A C 1
ATOM 903 O O . SER A 1 119 ? 1.392 -2.465 -18.790 1.00 83.56 119 SER A O 1
ATOM 905 N N . GLY A 1 120 ? -0.318 -3.420 -19.899 1.00 86.62 120 GLY A N 1
ATOM 906 C CA . GLY A 1 120 ? -1.194 -3.578 -18.737 1.00 86.62 120 GLY A CA 1
ATOM 907 C C . GLY A 1 120 ? -0.687 -4.650 -17.774 1.00 86.62 120 GLY A C 1
ATOM 908 O O . GLY A 1 120 ? -0.542 -4.382 -16.586 1.00 86.62 120 GLY A O 1
ATOM 909 N N . GLU A 1 121 ? -0.333 -5.832 -18.286 1.00 87.25 121 GLU A N 1
ATOM 910 C CA . GLU A 1 121 ? 0.228 -6.919 -17.468 1.00 87.25 121 GLU A CA 1
ATOM 911 C C . GLU A 1 121 ? 1.546 -6.515 -16.803 1.00 87.25 121 GLU A C 1
ATOM 913 O O . GLU A 1 121 ? 1.777 -6.843 -15.636 1.00 87.25 121 GLU A O 1
ATOM 918 N N . LEU A 1 122 ? 2.392 -5.763 -17.515 1.00 88.62 122 LEU A N 1
ATOM 919 C CA . LEU A 1 122 ? 3.617 -5.205 -16.949 1.00 88.62 122 LEU A CA 1
ATOM 920 C C . LEU A 1 122 ? 3.318 -4.255 -15.785 1.00 88.62 122 LEU A C 1
ATOM 922 O O . LEU A 1 122 ? 3.916 -4.389 -14.718 1.00 88.62 122 LEU A O 1
ATOM 926 N N . ALA A 1 123 ? 2.391 -3.315 -15.977 1.00 90.62 123 ALA A N 1
ATOM 927 C CA . ALA A 1 123 ? 2.035 -2.334 -14.960 1.00 90.62 123 ALA A CA 1
ATOM 928 C C . ALA A 1 123 ? 1.431 -2.985 -13.708 1.00 90.62 123 ALA A C 1
ATOM 930 O O . ALA A 1 123 ? 1.790 -2.622 -12.586 1.00 90.62 123 ALA A O 1
ATOM 931 N N . GLU A 1 124 ? 0.560 -3.979 -13.888 1.00 90.62 124 GLU A N 1
ATOM 932 C CA . GLU A 1 124 ? 0.003 -4.761 -12.783 1.00 90.62 124 GLU A CA 1
ATOM 933 C C . GLU A 1 124 ? 1.077 -5.547 -12.030 1.00 90.62 124 GLU A C 1
ATOM 935 O O . GLU A 1 124 ? 1.150 -5.480 -10.801 1.00 90.62 124 GLU A O 1
ATOM 940 N N . THR A 1 125 ? 1.960 -6.225 -12.763 1.00 89.81 125 THR A N 1
ATOM 941 C CA . THR A 1 125 ? 3.044 -7.017 -12.169 1.00 89.81 125 THR A CA 1
ATOM 942 C C . THR A 1 125 ? 4.012 -6.134 -11.380 1.00 89.81 125 THR A C 1
ATOM 944 O O . THR A 1 125 ? 4.382 -6.473 -10.256 1.00 89.81 125 THR A O 1
ATOM 947 N N . LEU A 1 126 ? 4.388 -4.973 -11.926 1.00 89.56 126 LEU A N 1
ATOM 948 C CA . LEU A 1 126 ? 5.247 -4.002 -11.246 1.00 89.56 126 LEU A CA 1
ATOM 949 C C . LEU A 1 126 ? 4.590 -3.437 -9.983 1.00 89.56 126 LEU A C 1
ATOM 951 O O . LEU A 1 126 ? 5.248 -3.349 -8.943 1.00 89.56 126 LEU A O 1
ATOM 955 N N . ALA A 1 127 ? 3.297 -3.104 -10.046 1.00 90.81 127 ALA A N 1
ATOM 956 C CA . ALA A 1 127 ? 2.545 -2.646 -8.882 1.00 90.81 127 ALA A CA 1
ATOM 957 C C . ALA A 1 127 ? 2.539 -3.705 -7.768 1.00 90.81 127 ALA A C 1
ATOM 959 O O . ALA A 1 127 ? 2.779 -3.380 -6.601 1.00 90.81 127 ALA A O 1
ATOM 960 N N . ASP A 1 128 ? 2.330 -4.974 -8.122 1.00 88.88 128 ASP A N 1
ATOM 961 C CA . ASP A 1 128 ? 2.306 -6.072 -7.158 1.00 88.88 128 ASP A CA 1
ATOM 962 C C . ASP A 1 128 ? 3.697 -6.372 -6.576 1.00 88.88 128 ASP A C 1
ATOM 964 O O . ASP A 1 128 ? 3.817 -6.595 -5.367 1.00 88.88 128 ASP A O 1
ATOM 968 N N . TRP A 1 129 ? 4.763 -6.304 -7.381 1.00 87.69 129 TRP A N 1
ATOM 969 C CA . TRP A 1 129 ? 6.141 -6.460 -6.898 1.00 87.69 129 TRP A CA 1
ATOM 970 C C . TRP A 1 129 ? 6.554 -5.340 -5.945 1.00 87.69 129 TRP A C 1
ATOM 972 O O . TRP A 1 129 ? 7.109 -5.616 -4.878 1.00 87.69 129 TRP A O 1
ATOM 982 N N . VAL A 1 130 ? 6.256 -4.084 -6.288 1.00 89.12 130 VAL A N 1
ATOM 983 C CA . VAL A 1 130 ? 6.562 -2.936 -5.424 1.00 89.12 130 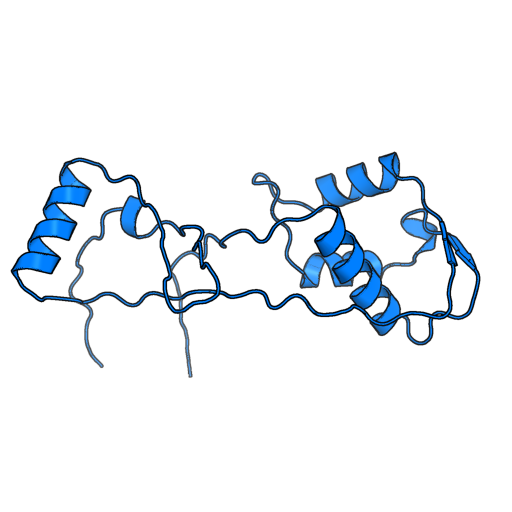VAL A CA 1
ATOM 984 C C . VAL A 1 130 ? 5.792 -3.026 -4.116 1.00 89.12 130 VAL A C 1
ATOM 986 O O . VAL A 1 130 ? 6.391 -2.879 -3.050 1.00 89.12 130 VAL A O 1
ATOM 989 N N . ARG A 1 131 ? 4.498 -3.351 -4.172 1.00 88.25 131 ARG A N 1
ATOM 990 C CA . ARG A 1 131 ? 3.686 -3.544 -2.969 1.00 88.25 131 ARG A CA 1
ATOM 991 C C . ARG A 1 131 ? 4.235 -4.666 -2.091 1.00 88.25 131 ARG A C 1
ATOM 993 O O . ARG A 1 131 ? 4.399 -4.457 -0.896 1.00 88.25 131 ARG A O 1
ATOM 1000 N N . SER A 1 132 ? 4.577 -5.815 -2.676 1.00 84.19 132 SER A N 1
ATOM 1001 C CA . SER A 1 132 ? 5.125 -6.953 -1.928 1.00 84.19 132 SER A CA 1
ATOM 1002 C C . SER A 1 132 ? 6.484 -6.657 -1.292 1.00 84.19 132 SER A C 1
ATOM 1004 O O . SER A 1 132 ? 6.824 -7.278 -0.284 1.00 84.19 132 SER A O 1
ATOM 1006 N N . ARG A 1 133 ? 7.294 -5.779 -1.896 1.00 84.88 133 ARG A N 1
ATOM 1007 C CA . ARG A 1 133 ? 8.663 -5.512 -1.443 1.00 84.88 133 ARG A CA 1
ATOM 1008 C C . ARG A 1 133 ? 8.768 -4.327 -0.485 1.00 84.88 133 ARG A C 1
ATOM 1010 O O . ARG A 1 133 ? 9.602 -4.378 0.418 1.00 84.88 133 ARG A O 1
ATOM 1017 N N . TYR A 1 134 ? 7.977 -3.282 -0.709 1.00 85.19 134 TYR A N 1
ATOM 1018 C CA . TYR A 1 134 ? 8.124 -1.979 -0.052 1.00 85.19 134 TYR A CA 1
ATOM 1019 C C . TYR A 1 134 ? 6.866 -1.512 0.686 1.00 85.19 134 TYR A C 1
ATOM 1021 O O . TYR A 1 134 ? 6.949 -0.568 1.467 1.00 85.19 134 TYR A O 1
ATOM 1029 N N . GLY A 1 135 ? 5.71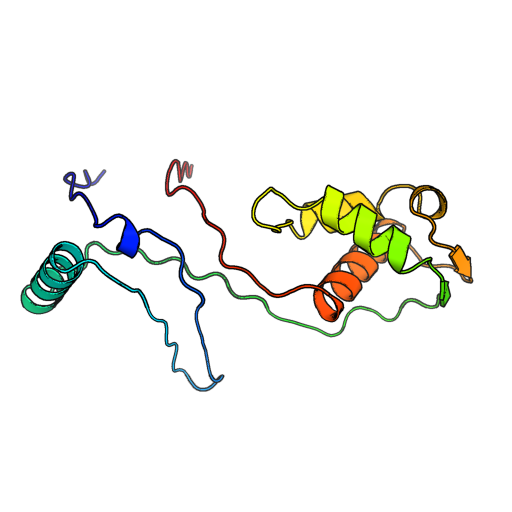6 -2.139 0.436 1.00 84.44 135 GLY A N 1
ATOM 1030 C CA . GLY A 1 135 ? 4.447 -1.776 1.052 1.00 84.44 135 GLY A CA 1
ATOM 1031 C C . GLY A 1 135 ? 4.053 -2.693 2.206 1.00 84.44 135 GLY A C 1
ATOM 1032 O O . GLY A 1 135 ? 4.565 -3.799 2.374 1.00 84.44 135 GLY A O 1
ATOM 1033 N N . SER A 1 136 ? 3.079 -2.232 2.981 1.00 82.06 136 SER A N 1
ATOM 1034 C CA . SER A 1 136 ? 2.293 -3.050 3.899 1.00 82.06 136 SER A CA 1
ATOM 1035 C C . SER A 1 136 ? 0.814 -2.725 3.704 1.00 82.06 136 SER A C 1
ATOM 1037 O O . SER A 1 136 ? 0.457 -1.600 3.348 1.00 82.06 136 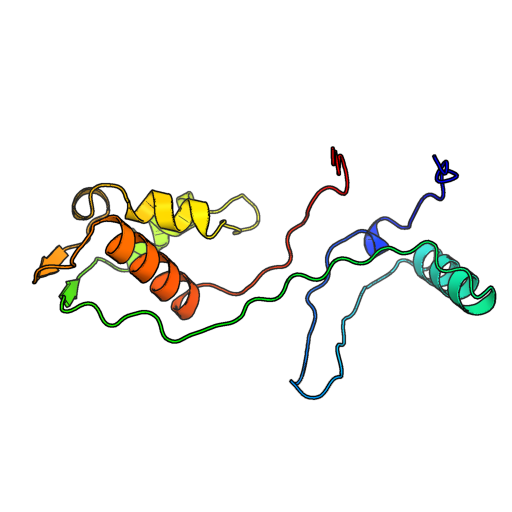SER A O 1
ATOM 1039 N N . PHE A 1 137 ? -0.056 -3.718 3.895 1.00 80.75 137 PHE A N 1
ATOM 1040 C CA . PHE A 1 137 ? -1.494 -3.488 3.812 1.00 80.75 137 PHE A CA 1
ATOM 1041 C C . PHE A 1 137 ? -1.930 -2.577 4.962 1.00 80.75 137 PHE A C 1
ATOM 1043 O O . PHE A 1 137 ? -1.698 -2.886 6.133 1.00 80.75 137 PHE A O 1
ATOM 1050 N N . ALA A 1 138 ? -2.556 -1.456 4.621 1.00 77.19 138 ALA A N 1
ATOM 1051 C CA . ALA A 1 138 ? -3.038 -0.476 5.579 1.00 77.19 138 ALA A CA 1
ATOM 1052 C C . ALA A 1 138 ? -4.564 -0.416 5.531 1.00 77.19 138 ALA A C 1
ATOM 1054 O O . ALA A 1 138 ? -5.168 -0.411 4.459 1.00 77.19 138 ALA A O 1
ATOM 1055 N N . ALA A 1 139 ? -5.188 -0.352 6.708 1.00 68.38 139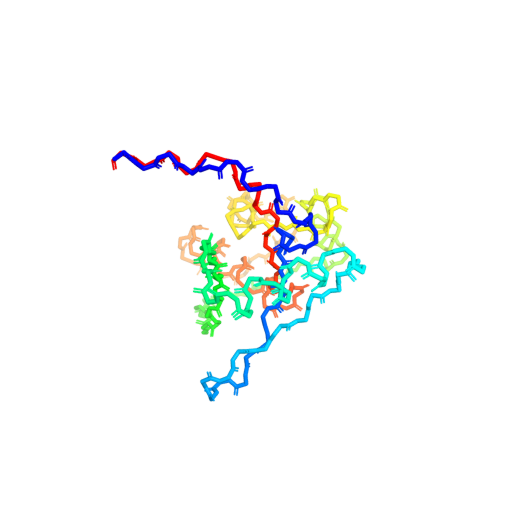 ALA A N 1
ATOM 1056 C CA . ALA A 1 139 ? -6.626 -0.167 6.803 1.00 68.38 139 ALA A CA 1
ATOM 1057 C C . A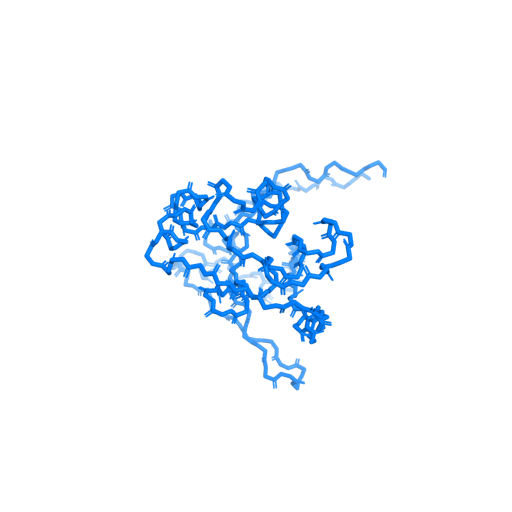LA A 1 139 ? -6.992 1.228 6.282 1.00 68.38 139 ALA A C 1
ATOM 1059 O O . ALA A 1 139 ? -6.465 2.239 6.753 1.00 68.38 139 ALA A O 1
ATOM 1060 N N . ARG A 1 140 ? -7.904 1.290 5.312 1.00 63.94 140 ARG A N 1
ATOM 1061 C CA . ARG A 1 140 ? -8.373 2.560 4.767 1.00 63.94 140 ARG A CA 1
ATOM 1062 C C . ARG A 1 140 ? -9.257 3.278 5.785 1.00 63.94 140 ARG A C 1
ATOM 1064 O O . ARG A 1 140 ? -10.268 2.733 6.222 1.00 63.94 140 ARG A O 1
ATOM 1071 N N . LEU A 1 141 ? -8.947 4.544 6.067 1.00 57.72 141 LEU A N 1
ATOM 1072 C CA . LEU A 1 141 ? -9.905 5.522 6.598 1.00 57.72 141 LEU A CA 1
ATOM 1073 C C . LEU A 1 141 ? -10.934 5.820 5.508 1.00 57.72 141 LEU A C 1
ATOM 1075 O O . LEU A 1 141 ? -10.818 6.794 4.771 1.00 57.72 141 LEU A O 1
ATOM 1079 N N . SER A 1 142 ? -11.914 4.937 5.328 1.00 47.56 142 SER A N 1
ATOM 1080 C CA . SER A 1 142 ? -13.079 5.301 4.530 1.00 47.56 142 SER A CA 1
ATOM 1081 C C . SER A 1 142 ? -13.949 6.202 5.403 1.00 47.56 142 SER A C 1
ATOM 1083 O O . SER A 1 142 ? -14.363 5.751 6.476 1.00 47.56 142 SER A O 1
ATOM 1085 N N . PRO A 1 143 ? -14.252 7.454 5.008 1.00 43.50 143 PRO A N 1
ATOM 1086 C CA . PRO A 1 143 ? -15.342 8.161 5.650 1.00 43.50 143 PRO A CA 1
ATOM 1087 C C . PRO A 1 143 ? -16.584 7.298 5.442 1.00 43.50 143 PRO A C 1
ATOM 1089 O O . PRO A 1 143 ? -16.909 6.908 4.320 1.00 43.50 143 PRO A O 1
ATOM 1092 N N . MET A 1 144 ? -17.262 6.958 6.532 1.00 40.41 144 MET A N 1
ATOM 1093 C CA . MET A 1 144 ? -18.505 6.189 6.530 1.00 40.41 144 MET A CA 1
ATOM 1094 C C . MET A 1 144 ? -19.672 7.040 5.985 1.00 40.41 144 MET A C 1
ATOM 1096 O O . MET A 1 144 ? -20.747 7.101 6.571 1.00 40.41 144 MET A O 1
ATOM 1100 N N . ALA A 1 145 ? -19.451 7.756 4.882 1.00 36.88 145 ALA A N 1
ATOM 1101 C CA . ALA A 1 145 ? -20.393 8.662 4.257 1.00 36.88 145 ALA A CA 1
ATOM 1102 C C . ALA A 1 145 ? -20.633 8.212 2.813 1.00 36.88 145 ALA A C 1
ATOM 1104 O O . ALA A 1 145 ? -19.721 8.183 1.992 1.00 36.88 145 ALA A O 1
ATOM 1105 N N . SER A 1 146 ? -21.899 7.901 2.528 1.00 35.62 146 SER A N 1
ATOM 1106 C CA . SER A 1 146 ? -22.448 7.574 1.210 1.00 35.62 146 SER A CA 1
ATOM 1107 C C . SER A 1 146 ? -22.147 6.166 0.676 1.00 35.62 146 SER A C 1
ATOM 1109 O O . SER A 1 146 ? -21.616 5.985 -0.419 1.00 35.62 146 SER A O 1
ATOM 1111 N N . ALA A 1 147 ? -22.643 5.148 1.381 1.00 30.78 147 ALA A N 1
ATOM 1112 C CA . ALA A 1 147 ? -23.116 3.941 0.707 1.00 30.78 147 ALA A CA 1
ATOM 1113 C C . ALA A 1 147 ? -24.417 4.279 -0.054 1.00 30.78 147 ALA A C 1
ATOM 1115 O O . ALA A 1 147 ? -25.515 3.985 0.416 1.00 30.78 147 ALA A O 1
ATOM 1116 N N . ILE A 1 148 ? -24.297 4.958 -1.200 1.00 34.25 148 ILE A N 1
ATOM 1117 C CA . ILE A 1 148 ? -25.354 4.959 -2.217 1.00 34.25 148 ILE A CA 1
ATOM 1118 C C . ILE A 1 148 ? -25.252 3.600 -2.907 1.00 34.25 148 ILE A C 1
ATOM 1120 O O . ILE A 1 148 ? -24.274 3.330 -3.598 1.00 34.25 148 ILE A O 1
ATOM 1124 N N . TRP A 1 149 ? -26.254 2.752 -2.699 1.00 35.97 149 TRP A N 1
ATOM 1125 C CA . TRP A 1 149 ? -26.474 1.553 -3.501 1.00 35.97 149 TRP A CA 1
ATOM 1126 C C . TRP A 1 149 ? -27.865 1.664 -4.131 1.00 35.97 149 TRP A C 1
ATOM 1128 O O . TRP A 1 149 ? -28.837 1.929 -3.419 1.00 35.97 149 TRP A O 1
ATOM 1138 N N . HIS A 1 150 ? -27.913 1.531 -5.460 1.00 32.22 150 HIS A N 1
ATOM 1139 C CA . HIS A 1 150 ? -29.127 1.304 -6.248 1.00 32.22 150 HIS A CA 1
ATOM 1140 C C . HIS A 1 150 ? -29.566 -0.156 -6.142 1.00 32.22 150 HIS A C 1
ATOM 1142 O O . HIS A 1 150 ? -28.669 -1.026 -6.058 1.00 32.22 150 HIS A O 1
#

pLDDT: mean 77.24, std 15.5, range [30.78, 92.25]

Sequence (150 aa):
MLATGGVEWPEEACRPAALNANGYAGIRFLLRLSLEGAQFMKELLVRDTWPVRAQAELELTGIAPRLPVKIAFDPPLLHRLLAELCDESGLVSRSALVQFFSKEPAAIGLTLDGEPGSSGELAETLADWVRSRYGSFAARLSPMASAIWH

Foldseek 3Di:
DDDPDPDPAQPQVLFDWDWDDPPPPDIDTDTDGDPVNVVVVVVCVVVVPDPDDDDDDDDDQDDQDDFPKDKDFDPVLLVVVLQVQADPVSDHDLVSQLVVQLPDCVVSGMDIDDDRDDSSSRSNSRSSVCCVPPHDDDGDPDPPPDPDDD

Radius of gyration: 21.16 Å; chains: 1; bounding box: 54×33×54 Å

Secondary structure (DSSP, 8-state):
----------HHHHS----EE-SSS-EE------HHHHHHHHHHHHTT-------------------S-EEE--HHHHHHHHHHHS-TTS---HHHHHHHHHS-GGGGT-EEES--S-HHHHHHHHHHHHHHHH---------S------

Organism: NCBI:txid2315694